Protein AF-A0A8S0PZ77-F1 (afdb_monomer)

Secondary structure (DSSP, 8-state):
----------TT----TTT-EEEEESSSEEEEEEEEETTEEEEEEEEEB-SSGGG--TT--BSBSEEEEEPPSS----------SSS-HHHHTT-TTT-S---SSEEEE--TT-SS-EEEEPTTB-S-SSSTT-SPBP-TTS-TTT--BSSEEEEETTEEEEE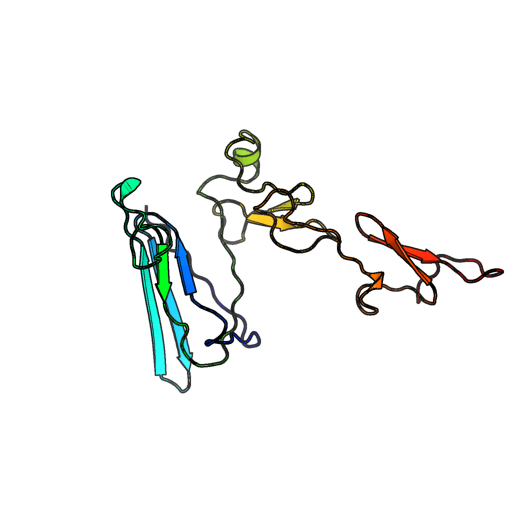PPTT--S--B--

Sequence (175 aa):
MYSSPWINLPVYLMVNNTANKFTIVGCDTYAFVSERWNNRNYQTGCIAVRDNEDDLVDGSCSGLGCCQTSIPKEKLPMVVDWAIGNGTCEGALKNMSSYACKSTNFKSYKPDNGYGYCCLCLESYQGNPYPPDGCPDIDECQDPNLNKCEKHCDNTVGGYNCRCPKGYHGDGKKG

Foldseek 3Di:
DDDDDDDDFDPPAFDAQVVDKDKDAAAQDKDKDWDADPNDIDIDIAAAHEDDPVQDPDPDQVRDRMHIDTDDPTTDGDDDDDFDAQDDPVRLVVPPVNRQQQAPQWDWDQDPVRGHIDIDGHQQWDADRRDHNGTDGHQLVVPPVSFQAPPDWDDDRRGIFHDDDPPDDDRRGDD

Organism: NCBI:txid158383

Radius of gyration: 21.54 Å; Cα contacts (8 Å, |Δi|>4): 326; chains: 1; bounding box: 66×35×42 Å

InterPro domains:
  IPR000152 EGF-type aspartate/asparagine hydroxylation site [PS00010] (153-164)
  IPR000742 EGF-like domain [PS50026] (137-171)
  IPR001881 EGF-like calcium-binding domain [SM00179] (137-174)
  IPR018097 EGF-like calcium-binding, conserved site [PS01187] (137-162)
  IPR049883 NOTCH1, EGF-like calcium-binding domain [PF07645] (137-169)

Nearest PDB structures (foldseek):
  7pfp-assembly1_C  TM=4.559E-01  e=7.158E-04  Homo sapiens
  7d4i-assembly1_RE  TM=3.329E-01  e=7.360E+00  Saccharomyces cerevisiae S288C

Solvent-accessible surface area (backbone atoms only — not comparable to full-atom values): 10552 Å² total; per-residue (Å²): 135,86,84,82,88,82,85,88,60,62,93,82,37,67,43,54,40,88,82,42,68,48,71,51,74,36,65,76,36,71,52,71,55,72,48,76,57,97,92,40,78,48,75,46,63,49,48,10,40,55,93,57,86,83,57,54,54,89,91,53,49,81,21,42,37,18,15,59,41,76,44,69,92,54,75,36,36,83,78,91,86,70,55,53,66,86,44,46,59,78,60,42,67,76,41,68,87,79,36,66,62,44,22,80,43,50,45,76,48,71,47,94,85,73,49,10,23,32,66,35,39,33,83,47,30,45,79,46,20,54,46,59,81,22,27,43,65,42,62,37,66,81,36,79,87,69,40,54,48,66,78,35,64,43,68,46,94,63,34,73,47,36,43,54,61,92,95,55,86,74,71,22,56,63,129

Structure (mmCIF, N/CA/C/O backbone):
data_AF-A0A8S0PZ77-F1
#
_entry.id   AF-A0A8S0PZ77-F1
#
loop_
_atom_site.group_PDB
_atom_site.id
_atom_site.type_symbol
_atom_site.label_atom_id
_atom_site.label_alt_id
_atom_site.label_comp_id
_atom_site.label_asym_id
_atom_site.label_entity_id
_atom_site.label_seq_id
_atom_site.pdbx_PDB_ins_code
_atom_site.Cartn_x
_atom_site.Cartn_y
_atom_site.Cartn_z
_atom_site.occupancy
_atom_site.B_iso_or_equiv
_atom_site.auth_seq_id
_atom_site.auth_comp_id
_atom_site.auth_asym_id
_atom_site.auth_atom_id
_atom_site.pdbx_PDB_model_num
ATOM 1 N N . MET A 1 1 ? 19.908 6.533 -18.125 1.00 34.88 1 MET A N 1
ATOM 2 C CA . MET A 1 1 ? 19.413 7.322 -16.976 1.00 34.88 1 MET A CA 1
ATOM 3 C C . MET A 1 1 ? 19.061 6.317 -15.894 1.00 34.88 1 MET A C 1
ATOM 5 O O . MET A 1 1 ? 18.110 5.578 -16.089 1.00 34.88 1 MET A O 1
ATOM 9 N N . TYR A 1 2 ? 19.871 6.200 -14.842 1.00 40.41 2 TYR A N 1
ATOM 10 C CA . TYR A 1 2 ? 19.592 5.291 -13.727 1.00 40.41 2 TYR A CA 1
ATOM 11 C C . TYR A 1 2 ? 18.708 6.026 -12.720 1.00 40.41 2 TYR A C 1
ATOM 13 O O . TYR A 1 2 ? 19.099 7.077 -12.215 1.00 40.41 2 TYR A O 1
ATOM 21 N N . SER A 1 3 ? 17.503 5.518 -12.472 1.00 44.91 3 SER A N 1
ATOM 22 C CA . SER A 1 3 ? 16.688 5.960 -11.344 1.00 44.91 3 SER A CA 1
ATOM 23 C C . SER A 1 3 ? 17.176 5.229 -10.099 1.00 44.91 3 SER A C 1
ATOM 25 O O . SER A 1 3 ? 17.102 4.004 -10.053 1.00 44.91 3 SER A O 1
ATOM 27 N N . SER A 1 4 ? 17.659 5.969 -9.105 1.00 52.03 4 SER A N 1
ATOM 28 C CA . SER A 1 4 ? 18.045 5.421 -7.801 1.00 52.03 4 SER A CA 1
ATOM 29 C C . SER A 1 4 ? 16.981 5.800 -6.773 1.00 52.03 4 SER A C 1
ATOM 31 O O . SER A 1 4 ? 17.153 6.801 -6.081 1.00 52.03 4 SER A O 1
ATOM 33 N N . PRO A 1 5 ? 15.847 5.083 -6.699 1.00 54.38 5 PRO A N 1
ATOM 34 C CA . PRO A 1 5 ? 14.851 5.345 -5.672 1.00 54.38 5 PRO A CA 1
ATOM 35 C C . PRO A 1 5 ? 15.424 4.976 -4.298 1.00 54.38 5 PRO A C 1
ATOM 37 O O . PRO A 1 5 ? 16.033 3.920 -4.130 1.00 54.38 5 PRO A O 1
ATOM 40 N N . TRP A 1 6 ? 15.229 5.842 -3.306 1.00 44.44 6 TRP A N 1
ATOM 41 C CA . TRP A 1 6 ? 15.562 5.564 -1.909 1.00 44.44 6 TRP A CA 1
ATOM 42 C C . TRP A 1 6 ? 14.366 5.875 -1.011 1.00 44.44 6 TRP A C 1
ATOM 44 O O . TRP A 1 6 ? 13.548 6.740 -1.319 1.00 44.44 6 TRP A O 1
ATOM 54 N N . ILE A 1 7 ? 14.283 5.166 0.112 1.00 55.97 7 ILE A N 1
ATOM 55 C CA . ILE A 1 7 ? 13.208 5.260 1.103 1.00 55.97 7 ILE A CA 1
ATOM 56 C C . ILE A 1 7 ? 13.846 5.615 2.454 1.00 55.97 7 ILE A C 1
ATOM 58 O O . ILE A 1 7 ? 14.859 5.025 2.823 1.00 55.97 7 ILE A O 1
ATOM 62 N N . ASN A 1 8 ? 13.255 6.558 3.196 1.00 42.69 8 ASN A N 1
ATOM 63 C CA . ASN A 1 8 ? 13.624 6.882 4.580 1.00 42.69 8 ASN A CA 1
ATOM 64 C C . ASN A 1 8 ? 12.465 6.526 5.515 1.00 42.69 8 ASN A C 1
ATOM 66 O O . ASN A 1 8 ? 11.307 6.776 5.193 1.00 42.69 8 ASN A O 1
ATOM 70 N N . LEU A 1 9 ? 12.775 5.941 6.671 1.00 53.00 9 LEU A N 1
ATOM 71 C CA . LEU A 1 9 ? 11.798 5.242 7.508 1.00 53.00 9 LEU A CA 1
ATOM 72 C C . LEU A 1 9 ? 11.615 5.953 8.867 1.00 53.00 9 LEU A C 1
ATOM 74 O O . LEU A 1 9 ? 12.611 6.356 9.471 1.00 53.00 9 LEU A O 1
ATOM 78 N N . PRO A 1 10 ? 10.375 6.131 9.373 1.00 44.59 10 PRO A N 1
ATOM 79 C CA . PRO A 1 10 ? 10.119 6.832 10.636 1.00 44.59 10 PRO A CA 1
ATOM 80 C C . PRO A 1 10 ? 10.435 5.948 11.845 1.00 44.59 10 PRO A C 1
ATOM 82 O O . PRO A 1 10 ? 10.021 4.807 11.871 1.00 44.59 10 PRO A O 1
ATOM 85 N N . VAL A 1 11 ? 11.060 6.481 12.894 1.00 50.44 11 VAL A N 1
ATOM 86 C CA . VAL A 1 11 ? 11.681 5.760 14.037 1.00 50.44 11 VAL A CA 1
ATOM 87 C C . VAL A 1 11 ? 10.829 4.666 14.742 1.00 50.44 11 VAL A C 1
ATOM 89 O O . VAL A 1 11 ? 11.382 3.847 15.470 1.00 50.44 11 VAL A O 1
ATOM 92 N N . TYR A 1 12 ? 9.505 4.612 14.552 1.00 45.72 12 TYR A N 1
ATOM 93 C CA . TYR A 1 12 ? 8.569 3.849 15.400 1.00 45.72 12 TYR A CA 1
ATOM 94 C C . TYR A 1 12 ? 7.964 2.570 14.807 1.00 45.72 12 TYR A C 1
ATOM 96 O O . TYR A 1 12 ? 7.280 1.838 15.520 1.00 45.72 12 TYR A O 1
ATOM 104 N N . LEU A 1 13 ? 8.163 2.287 13.526 1.00 50.62 13 LEU A N 1
ATOM 105 C CA . LEU A 1 13 ? 7.677 1.043 12.928 1.00 50.62 13 LEU A CA 1
ATOM 106 C C . LEU A 1 13 ? 8.675 -0.104 13.225 1.00 50.62 13 LEU A C 1
ATOM 108 O O . LEU A 1 13 ? 9.865 0.134 13.399 1.00 50.62 13 LEU A O 1
ATOM 112 N N . MET A 1 14 ? 8.196 -1.340 13.387 1.00 51.91 14 MET A N 1
ATOM 113 C CA . MET A 1 14 ? 9.028 -2.488 13.777 1.00 51.91 14 MET A CA 1
ATOM 114 C C . MET A 1 14 ? 8.823 -3.656 12.814 1.00 51.91 14 MET A C 1
ATOM 116 O O . MET A 1 14 ? 7.725 -4.196 12.713 1.00 51.91 14 MET A O 1
ATOM 120 N N . VAL A 1 15 ? 9.891 -4.092 12.157 1.00 62.22 15 VAL A N 1
ATOM 121 C CA . VAL A 1 15 ? 9.887 -5.220 11.229 1.00 62.22 15 VAL A CA 1
ATOM 122 C C . VAL A 1 15 ? 10.348 -6.448 11.972 1.00 62.22 15 VAL A C 1
ATOM 124 O O . VAL A 1 15 ? 11.436 -6.498 12.545 1.00 62.22 15 VAL A O 1
ATOM 127 N N . ASN A 1 16 ? 9.497 -7.464 11.945 1.00 62.69 16 ASN A N 1
ATOM 128 C CA . ASN A 1 16 ? 9.862 -8.776 12.425 1.00 62.69 16 ASN A CA 1
ATOM 129 C C . ASN A 1 16 ? 10.743 -9.453 11.373 1.00 62.69 16 ASN A C 1
ATOM 131 O O . ASN A 1 16 ? 10.259 -9.863 10.323 1.00 62.69 16 ASN A O 1
ATOM 135 N N . ASN A 1 17 ? 12.028 -9.578 11.659 1.00 64.56 17 ASN A N 1
ATOM 136 C CA . ASN A 1 17 ? 13.011 -10.105 10.726 1.00 64.56 17 ASN A CA 1
ATOM 137 C C . ASN A 1 17 ? 12.931 -11.633 10.509 1.00 64.56 17 ASN A C 1
ATOM 139 O O . ASN A 1 17 ? 13.621 -12.161 9.641 1.00 64.56 17 ASN A O 1
ATOM 143 N N . THR A 1 18 ? 12.138 -12.356 11.310 1.00 69.00 18 THR A N 1
ATOM 144 C CA . THR A 1 18 ? 11.844 -13.780 11.078 1.00 69.00 18 THR A CA 1
ATOM 145 C C . THR A 1 18 ? 10.555 -13.978 10.291 1.00 69.00 18 THR A C 1
ATOM 147 O O . THR A 1 18 ? 10.418 -14.988 9.607 1.00 69.00 18 THR A O 1
ATOM 150 N N . ALA A 1 19 ? 9.630 -13.016 10.358 1.00 68.88 19 ALA A N 1
ATOM 151 C CA . ALA A 1 19 ? 8.385 -13.039 9.591 1.00 68.88 19 ALA A CA 1
ATOM 152 C C . ALA A 1 19 ? 8.502 -12.326 8.235 1.00 68.88 19 ALA A C 1
ATOM 154 O O . ALA A 1 19 ? 7.745 -12.636 7.322 1.00 68.88 19 ALA A O 1
ATOM 155 N N . ASN A 1 20 ? 9.441 -11.386 8.095 1.00 71.00 20 ASN A N 1
ATOM 156 C CA . ASN A 1 20 ? 9.597 -10.555 6.906 1.00 71.00 20 ASN A CA 1
ATOM 157 C C . ASN A 1 20 ? 10.930 -10.810 6.205 1.00 71.00 20 ASN A C 1
ATOM 159 O O . ASN A 1 20 ? 11.966 -11.030 6.836 1.00 71.00 20 ASN A O 1
ATOM 163 N N . LYS A 1 21 ? 10.895 -10.712 4.878 1.00 75.62 21 LYS A N 1
ATOM 164 C CA . LYS A 1 21 ? 12.045 -10.823 3.981 1.00 75.62 21 LYS A CA 1
ATOM 165 C C . LYS A 1 21 ? 12.026 -9.638 3.022 1.00 75.62 21 LYS A C 1
ATOM 167 O O . LYS A 1 21 ? 10.954 -9.209 2.601 1.00 75.62 21 LYS A O 1
ATOM 172 N N . PHE A 1 22 ? 13.196 -9.104 2.689 1.00 78.38 22 PHE A N 1
ATOM 173 C CA . PHE A 1 22 ? 13.310 -8.044 1.694 1.00 78.38 22 PHE A CA 1
ATOM 174 C C . PHE A 1 22 ? 13.410 -8.683 0.315 1.00 78.38 22 PHE A C 1
ATOM 176 O O . PHE A 1 22 ? 14.315 -9.487 0.097 1.00 78.38 22 PHE A O 1
ATOM 183 N N . THR A 1 23 ? 12.500 -8.337 -0.594 1.00 79.06 23 THR A N 1
ATOM 184 C CA . THR A 1 23 ? 12.478 -8.869 -1.962 1.00 79.06 23 THR A CA 1
ATOM 185 C C . THR A 1 23 ? 12.468 -7.724 -2.956 1.00 79.06 23 THR A C 1
ATOM 187 O O . THR A 1 23 ? 11.662 -6.805 -2.831 1.00 79.06 23 THR A O 1
ATOM 190 N N . ILE A 1 24 ? 13.334 -7.801 -3.958 1.00 77.00 24 ILE A N 1
ATOM 191 C CA . ILE A 1 24 ? 13.278 -6.960 -5.148 1.00 77.00 24 ILE A CA 1
ATOM 192 C C . ILE A 1 24 ? 12.848 -7.792 -6.345 1.00 77.00 24 ILE A C 1
ATOM 194 O O . ILE A 1 24 ? 13.182 -8.973 -6.446 1.00 77.00 24 ILE A O 1
ATOM 198 N N . VAL A 1 25 ? 12.116 -7.164 -7.256 1.00 78.94 25 VAL A N 1
ATOM 199 C CA . VAL A 1 25 ? 11.650 -7.767 -8.504 1.00 78.94 25 VAL A CA 1
ATOM 200 C C . VAL A 1 25 ? 11.917 -6.765 -9.614 1.00 78.94 25 VAL A C 1
ATOM 202 O O . VAL A 1 25 ? 11.566 -5.594 -9.477 1.00 78.94 25 VAL A O 1
ATOM 205 N N . GLY A 1 26 ? 12.553 -7.209 -10.691 1.00 72.19 26 GLY A N 1
ATOM 206 C CA . GLY A 1 26 ? 12.910 -6.345 -11.808 1.00 72.19 26 GLY A CA 1
ATOM 207 C C . GLY A 1 26 ? 14.038 -6.907 -12.668 1.00 72.19 26 GLY A C 1
ATOM 208 O O . GLY A 1 26 ? 14.650 -7.923 -12.343 1.00 72.19 26 GLY A O 1
ATOM 209 N N . CYS A 1 27 ? 14.291 -6.217 -13.777 1.00 73.44 27 CYS A N 1
ATOM 210 C CA . CYS A 1 27 ? 15.431 -6.434 -14.666 1.00 73.44 27 CYS A CA 1
ATOM 211 C C . CYS A 1 27 ? 16.532 -5.451 -14.255 1.00 73.44 27 CYS A C 1
ATOM 213 O O . CYS A 1 27 ? 16.224 -4.278 -14.030 1.00 73.44 27 CYS A O 1
ATOM 215 N N . ASP A 1 28 ? 17.774 -5.912 -14.111 1.00 77.38 28 ASP A N 1
ATOM 216 C CA . ASP A 1 28 ? 18.938 -5.087 -13.741 1.00 77.38 28 ASP A CA 1
ATOM 217 C C . ASP A 1 28 ? 18.692 -4.148 -12.551 1.00 77.38 28 ASP A C 1
ATOM 219 O O . ASP A 1 28 ? 19.073 -2.976 -12.529 1.00 77.38 28 ASP A O 1
ATOM 223 N N . THR A 1 29 ? 17.998 -4.671 -11.544 1.00 71.19 29 THR A N 1
ATOM 224 C CA . THR A 1 29 ? 17.561 -3.929 -10.368 1.00 71.19 29 THR A CA 1
ATOM 225 C C . THR A 1 29 ? 18.408 -4.332 -9.172 1.00 71.19 29 THR A C 1
ATOM 227 O O . THR A 1 29 ? 18.556 -5.512 -8.876 1.00 71.19 29 THR A O 1
ATOM 230 N N . TYR A 1 30 ? 18.935 -3.363 -8.433 1.00 78.62 30 TYR A N 1
ATOM 231 C CA . TYR A 1 30 ? 19.605 -3.603 -7.159 1.00 78.62 30 TYR A CA 1
ATOM 232 C C . TYR A 1 30 ? 19.005 -2.711 -6.085 1.00 78.62 30 TYR A C 1
ATOM 234 O O . TYR A 1 30 ? 18.616 -1.574 -6.350 1.00 78.62 30 TYR A O 1
ATOM 242 N N . ALA A 1 31 ? 18.946 -3.215 -4.858 1.00 75.44 31 ALA A N 1
ATOM 243 C CA . ALA A 1 31 ? 18.539 -2.403 -3.725 1.00 75.44 31 ALA A CA 1
ATOM 244 C C . ALA A 1 31 ? 19.303 -2.783 -2.464 1.00 75.44 31 ALA A C 1
ATOM 246 O O . ALA A 1 31 ? 19.723 -3.928 -2.274 1.00 75.44 31 ALA A O 1
ATOM 247 N N . PHE A 1 32 ? 19.439 -1.791 -1.592 1.00 75.94 32 PHE A N 1
ATOM 248 C CA . PHE A 1 32 ? 20.111 -1.910 -0.312 1.00 75.94 32 PHE A CA 1
ATOM 249 C C . PHE A 1 32 ? 19.179 -1.433 0.799 1.00 75.94 32 PHE A C 1
ATOM 251 O O . PHE A 1 32 ? 18.527 -0.399 0.680 1.00 75.94 32 PHE A O 1
ATOM 258 N N . VAL A 1 33 ? 19.158 -2.178 1.894 1.00 75.50 33 VAL A N 1
ATOM 259 C CA . VAL A 1 33 ? 18.618 -1.776 3.187 1.00 75.50 33 VAL A CA 1
ATOM 260 C C . VAL A 1 33 ? 19.808 -1.356 4.040 1.00 75.50 33 VAL A C 1
ATOM 262 O O . VAL A 1 33 ? 20.666 -2.181 4.355 1.00 75.50 33 VAL A O 1
ATOM 265 N N . SER A 1 34 ? 19.864 -0.075 4.393 1.00 74.06 34 SER A N 1
ATOM 266 C CA . SER A 1 34 ? 20.952 0.523 5.171 1.00 74.06 34 SER A CA 1
ATOM 267 C C . SER A 1 34 ? 20.411 1.105 6.477 1.00 74.06 34 SER A C 1
ATOM 269 O O . SER A 1 34 ? 19.343 1.712 6.484 1.00 74.06 34 SER A O 1
ATOM 271 N N . GLU A 1 35 ? 21.147 0.951 7.575 1.00 69.69 35 GLU A N 1
ATOM 272 C CA . GLU A 1 35 ? 20.735 1.341 8.927 1.00 69.69 35 GLU A CA 1
ATOM 273 C C . GLU A 1 35 ? 21.953 1.787 9.760 1.00 69.69 35 GLU A C 1
ATOM 275 O O . GLU A 1 35 ? 23.092 1.432 9.439 1.00 69.69 35 GLU A O 1
ATOM 280 N N . ARG A 1 36 ? 21.726 2.598 10.806 1.00 68.12 36 ARG A N 1
ATOM 281 C CA . ARG A 1 36 ? 22.760 3.010 11.763 1.00 68.12 36 ARG A CA 1
ATOM 282 C C . ARG A 1 36 ? 22.319 2.792 13.219 1.00 68.12 36 ARG A C 1
ATOM 284 O O . ARG A 1 36 ? 21.750 3.696 13.831 1.00 68.12 36 ARG A O 1
ATOM 291 N N . TRP A 1 37 ? 22.714 1.663 13.804 1.00 65.94 37 TRP A N 1
ATOM 292 C CA . TRP A 1 37 ? 22.427 1.292 15.192 1.00 65.94 37 TRP A CA 1
ATOM 293 C C . TRP A 1 37 ? 23.678 1.290 16.072 1.00 65.94 37 TRP A C 1
ATOM 295 O O . TRP A 1 37 ? 24.727 0.783 15.673 1.00 65.94 37 TRP A O 1
ATOM 305 N N . ASN A 1 38 ? 23.590 1.815 17.303 1.00 70.62 38 ASN A N 1
ATOM 306 C CA . ASN A 1 38 ? 24.707 1.835 18.268 1.00 70.62 38 ASN A CA 1
ATOM 307 C C . ASN A 1 38 ? 26.040 2.320 17.656 1.00 70.62 38 ASN A C 1
ATOM 309 O O . ASN A 1 38 ? 27.114 1.784 17.933 1.00 70.62 38 ASN A O 1
ATOM 313 N N . ASN A 1 39 ? 25.965 3.339 16.793 1.00 71.50 39 ASN A N 1
ATOM 314 C CA . ASN A 1 39 ? 27.104 3.904 16.067 1.00 71.50 39 ASN A CA 1
ATOM 315 C C . ASN A 1 39 ? 27.811 2.932 15.090 1.00 71.50 39 ASN A C 1
ATOM 317 O O . ASN A 1 39 ? 28.948 3.182 14.693 1.00 71.50 39 ASN A O 1
ATOM 321 N N . ARG A 1 40 ? 27.145 1.847 14.676 1.00 72.75 40 ARG A N 1
ATOM 322 C CA . ARG A 1 40 ? 27.553 0.953 13.583 1.00 72.75 40 ARG A CA 1
ATOM 323 C C . ARG A 1 40 ? 26.595 1.106 12.412 1.00 72.75 40 ARG A C 1
ATOM 325 O O . ARG A 1 40 ? 25.403 1.280 12.624 1.00 72.75 40 ARG A O 1
ATOM 332 N N . ASN A 1 41 ? 27.118 1.016 11.195 1.00 73.19 41 ASN A N 1
ATOM 333 C CA . ASN A 1 41 ? 26.292 1.000 9.993 1.00 73.19 41 ASN A CA 1
ATOM 334 C C . ASN A 1 41 ? 26.055 -0.452 9.576 1.00 73.19 41 ASN A C 1
ATOM 336 O O . ASN A 1 41 ? 27.018 -1.195 9.377 1.00 73.19 41 ASN A O 1
ATOM 340 N N . TYR A 1 42 ? 24.794 -0.838 9.427 1.00 72.44 42 TYR A N 1
ATOM 341 C CA . TYR A 1 42 ? 24.398 -2.126 8.877 1.00 72.44 42 TYR A CA 1
ATOM 342 C C . TYR A 1 42 ? 23.878 -1.924 7.463 1.00 72.44 42 TYR A C 1
ATOM 344 O O . TYR A 1 42 ? 23.080 -1.027 7.210 1.00 72.44 42 TYR A O 1
ATOM 352 N N . GLN A 1 43 ? 24.328 -2.760 6.534 1.00 76.50 43 GLN A N 1
ATOM 353 C CA . GLN A 1 43 ? 23.839 -2.749 5.166 1.00 76.50 43 GLN A CA 1
ATOM 354 C C . GLN A 1 43 ? 23.618 -4.186 4.707 1.00 76.50 43 GLN A C 1
ATOM 356 O O . GLN A 1 43 ? 24.505 -5.028 4.820 1.00 76.50 43 GLN A O 1
ATOM 361 N N . THR A 1 44 ? 22.426 -4.463 4.197 1.00 79.75 44 THR A N 1
ATOM 362 C CA . THR A 1 44 ? 22.126 -5.672 3.429 1.00 79.75 44 THR A CA 1
ATOM 363 C C . THR A 1 44 ? 21.563 -5.242 2.091 1.00 79.75 44 THR A C 1
ATOM 365 O O . THR A 1 44 ? 21.048 -4.139 1.945 1.00 79.75 44 THR A O 1
ATOM 368 N N . GLY A 1 45 ? 21.670 -6.077 1.081 1.00 80.44 45 GLY A N 1
ATOM 369 C CA . GLY A 1 45 ? 21.175 -5.740 -0.235 1.00 80.44 45 GLY A CA 1
ATOM 370 C C . GLY A 1 45 ? 21.238 -6.942 -1.129 1.00 80.44 45 GLY A C 1
ATOM 371 O O . GLY A 1 45 ? 21.787 -7.985 -0.763 1.00 80.44 45 GLY A O 1
ATOM 372 N N . CYS A 1 46 ? 20.602 -6.812 -2.275 1.00 84.06 46 CYS A N 1
ATOM 373 C CA . CYS A 1 46 ? 20.528 -7.901 -3.214 1.00 84.06 46 CYS A CA 1
ATOM 374 C C . CYS A 1 46 ? 20.197 -7.356 -4.610 1.00 84.06 46 CYS A C 1
ATOM 376 O O . CYS A 1 46 ? 19.765 -6.207 -4.748 1.00 84.06 46 CYS A O 1
ATOM 378 N N . ILE A 1 47 ? 20.516 -8.137 -5.640 1.00 82.88 47 ILE A N 1
ATOM 379 C CA . ILE A 1 47 ? 20.482 -7.719 -7.044 1.00 82.88 47 ILE A CA 1
ATOM 380 C C . ILE A 1 47 ? 19.658 -8.742 -7.821 1.00 82.88 47 ILE A C 1
ATOM 382 O O . ILE A 1 47 ? 19.858 -9.941 -7.654 1.00 82.88 47 ILE A O 1
ATOM 386 N N . ALA A 1 48 ? 18.737 -8.260 -8.646 1.00 83.38 48 ALA A N 1
ATOM 387 C CA . ALA A 1 48 ? 17.993 -9.022 -9.629 1.00 83.38 48 ALA A CA 1
ATOM 388 C C . ALA A 1 48 ? 18.491 -8.618 -11.020 1.00 83.38 48 ALA A C 1
ATOM 390 O O . ALA A 1 48 ? 18.312 -7.481 -11.449 1.00 83.38 48 ALA A O 1
ATOM 391 N N . VAL A 1 49 ? 19.139 -9.552 -11.701 1.00 78.81 49 VAL A N 1
ATOM 392 C CA . VAL A 1 49 ? 19.606 -9.438 -13.082 1.00 78.81 49 VAL A CA 1
ATOM 393 C C . VAL A 1 49 ? 18.729 -10.350 -13.927 1.00 78.81 49 VAL A C 1
ATOM 395 O O . VAL A 1 49 ? 18.285 -11.401 -13.459 1.00 78.81 49 VAL A O 1
ATOM 398 N N . ARG A 1 50 ? 18.422 -9.951 -15.154 1.00 70.31 50 ARG A N 1
ATOM 399 C CA . ARG A 1 50 ? 17.740 -10.835 -16.097 1.00 70.31 50 ARG A CA 1
ATOM 400 C C . ARG A 1 50 ? 18.139 -10.437 -17.507 1.00 70.31 50 ARG A C 1
ATOM 402 O O . ARG A 1 50 ? 18.000 -9.270 -17.852 1.00 70.31 50 ARG A O 1
ATOM 409 N N . ASP A 1 51 ? 18.539 -11.427 -18.297 1.00 65.81 51 ASP A N 1
ATOM 410 C CA . ASP A 1 51 ? 18.821 -11.243 -19.718 1.00 65.81 51 ASP A CA 1
ATOM 411 C C . ASP A 1 51 ? 17.653 -11.749 -20.586 1.00 65.81 51 ASP A C 1
ATOM 413 O O . ASP A 1 51 ? 17.327 -11.098 -21.576 1.00 65.81 51 ASP A O 1
ATOM 417 N N . ASN A 1 52 ? 16.964 -12.842 -20.204 1.00 66.44 52 ASN A N 1
ATOM 418 C CA . ASN A 1 52 ? 15.814 -13.401 -20.941 1.00 66.44 52 ASN A CA 1
ATOM 419 C C . ASN A 1 52 ? 14.641 -13.862 -20.041 1.00 66.44 52 ASN A C 1
ATOM 421 O O . ASN A 1 52 ? 14.786 -14.051 -18.834 1.00 66.44 52 ASN A O 1
ATOM 425 N N . GLU A 1 53 ? 13.444 -14.049 -20.622 1.00 60.41 53 GLU A N 1
ATOM 426 C CA . GLU A 1 53 ? 12.240 -14.532 -19.904 1.00 60.41 53 GLU A CA 1
ATOM 427 C C . GLU A 1 53 ? 12.382 -15.963 -19.353 1.00 60.41 53 GLU A C 1
ATOM 429 O O . GLU A 1 53 ? 11.817 -16.258 -18.300 1.00 60.41 53 GLU A O 1
ATOM 434 N N . ASP A 1 54 ? 13.191 -16.808 -20.002 1.00 59.91 54 ASP A N 1
ATOM 435 C CA . ASP A 1 54 ? 13.422 -18.213 -19.626 1.00 59.91 54 ASP A CA 1
ATOM 436 C C . ASP A 1 54 ? 14.322 -18.387 -18.383 1.00 59.91 54 ASP A C 1
ATOM 438 O O . ASP A 1 54 ? 14.427 -19.487 -17.840 1.00 59.91 54 ASP A O 1
ATOM 442 N N . ASP A 1 55 ? 14.951 -17.311 -17.893 1.00 57.47 55 ASP A N 1
ATOM 443 C CA . ASP A 1 55 ? 15.830 -17.340 -16.712 1.00 57.47 55 ASP A CA 1
ATOM 444 C C . ASP A 1 55 ? 15.047 -17.415 -15.385 1.00 57.47 55 ASP A C 1
ATOM 446 O O . ASP A 1 55 ? 15.627 -17.539 -14.302 1.00 57.47 55 ASP A O 1
ATOM 450 N N . LEU A 1 56 ? 13.715 -17.321 -15.442 1.00 55.34 56 LEU A N 1
ATOM 451 C CA . LEU A 1 56 ? 12.841 -17.483 -14.287 1.00 55.34 56 LEU A CA 1
ATOM 452 C C . LEU A 1 56 ? 12.849 -18.938 -13.814 1.00 55.34 56 LEU A C 1
ATOM 454 O O . LEU A 1 56 ? 12.074 -19.775 -14.271 1.00 55.34 56 LEU A O 1
ATOM 458 N N . VAL A 1 57 ? 13.695 -19.230 -12.829 1.00 60.94 57 VAL A N 1
ATOM 459 C CA . VAL A 1 57 ? 13.556 -20.464 -12.056 1.00 60.94 57 VAL A CA 1
ATOM 460 C C . VAL A 1 57 ? 12.273 -20.352 -11.244 1.00 60.94 57 VAL A C 1
ATOM 462 O O . VAL A 1 57 ? 12.194 -19.576 -10.286 1.00 60.94 57 VAL A O 1
ATOM 465 N N . ASP A 1 58 ? 11.272 -21.124 -11.653 1.00 56.47 58 ASP A N 1
ATOM 466 C CA . ASP A 1 58 ? 9.940 -21.121 -11.064 1.00 56.47 58 ASP A CA 1
ATOM 467 C C . ASP A 1 58 ? 10.035 -21.305 -9.536 1.00 56.47 58 ASP A C 1
ATOM 469 O O . ASP A 1 58 ? 10.480 -22.336 -9.024 1.00 56.47 58 ASP A O 1
ATOM 473 N N . GLY A 1 59 ? 9.692 -20.247 -8.796 1.00 60.75 59 GLY A N 1
ATOM 474 C CA . GLY A 1 59 ? 9.673 -20.232 -7.332 1.00 60.75 59 GLY A CA 1
ATOM 475 C C . GLY A 1 59 ? 10.971 -19.858 -6.594 1.00 60.75 59 GLY A C 1
ATOM 476 O O . GLY A 1 59 ? 10.947 -19.865 -5.361 1.00 60.75 59 GLY A O 1
ATOM 477 N N . SER A 1 60 ? 12.079 -19.492 -7.259 1.00 71.31 60 SER A N 1
ATOM 478 C CA . SER A 1 60 ? 13.343 -19.143 -6.571 1.00 71.31 60 SER A CA 1
ATOM 479 C C . SER A 1 60 ? 13.799 -17.688 -6.786 1.00 71.31 60 SER A C 1
ATOM 481 O O . SER A 1 60 ? 14.334 -17.342 -7.836 1.00 71.31 60 SER A O 1
ATOM 483 N N . CYS A 1 61 ? 13.665 -16.819 -5.769 1.00 75.19 61 CYS A N 1
ATOM 484 C CA . CYS A 1 61 ? 14.181 -15.436 -5.810 1.00 75.19 61 CYS A CA 1
ATOM 485 C C . CYS A 1 61 ? 15.657 -15.331 -5.403 1.00 75.19 61 CYS A C 1
ATOM 487 O O . CYS A 1 61 ? 15.991 -14.829 -4.325 1.00 75.19 61 CYS A O 1
ATOM 489 N N . SER A 1 62 ? 16.538 -15.797 -6.288 1.00 81.38 62 SER A N 1
ATOM 490 C CA . SER A 1 62 ? 17.993 -15.859 -6.071 1.00 81.38 62 SER A CA 1
ATOM 491 C C . SER A 1 62 ? 18.815 -14.920 -6.956 1.00 81.38 62 SER A C 1
ATOM 493 O O . SER A 1 62 ? 20.035 -15.049 -6.993 1.00 81.38 62 SER A O 1
ATOM 495 N N . GLY A 1 63 ? 18.181 -13.978 -7.654 1.00 74.88 63 GLY A N 1
ATOM 496 C CA . GLY A 1 63 ? 18.876 -13.005 -8.497 1.00 74.88 63 GLY A CA 1
ATOM 497 C C . GLY A 1 63 ? 18.469 -13.015 -9.961 1.00 74.88 63 GLY A C 1
ATOM 498 O O . GLY A 1 63 ? 18.907 -12.128 -10.676 1.00 74.88 63 GLY A O 1
ATOM 499 N N . LEU A 1 64 ? 17.619 -13.948 -10.397 1.00 80.06 64 LEU A N 1
ATOM 500 C CA . LEU A 1 64 ? 17.113 -14.013 -11.770 1.00 80.06 64 LEU A CA 1
ATOM 501 C C . LEU A 1 64 ? 15.707 -13.410 -11.831 1.00 80.06 64 LEU A C 1
ATOM 503 O O . LEU A 1 64 ? 14.714 -14.049 -11.487 1.00 80.06 64 LEU A O 1
ATOM 507 N N . GLY A 1 65 ? 15.619 -12.124 -12.173 1.00 73.12 65 GLY A N 1
ATOM 508 C CA . GLY A 1 65 ? 14.366 -11.353 -12.205 1.00 73.12 65 GLY A CA 1
ATOM 509 C C . GLY A 1 65 ? 13.717 -11.043 -10.844 1.00 73.12 65 GLY A C 1
ATOM 510 O O . GLY A 1 65 ? 12.946 -10.091 -10.735 1.00 73.12 65 GLY A O 1
ATOM 511 N N . CYS A 1 66 ? 14.040 -11.791 -9.788 1.00 76.75 66 CYS A N 1
ATOM 512 C CA . CYS A 1 66 ? 13.773 -11.409 -8.407 1.00 76.75 66 CYS A CA 1
ATOM 513 C C . CYS A 1 66 ? 14.886 -11.875 -7.477 1.00 76.75 66 CYS A C 1
ATOM 515 O O . CYS A 1 66 ? 15.569 -12.871 -7.717 1.00 76.75 66 CYS A O 1
ATOM 517 N N . CYS A 1 67 ? 15.064 -11.145 -6.386 1.00 83.31 67 CYS A N 1
ATOM 518 C CA . CYS A 1 67 ? 16.085 -11.430 -5.404 1.00 83.31 67 CYS A CA 1
ATOM 519 C C . CYS A 1 67 ? 15.561 -11.151 -4.001 1.00 83.31 67 CYS A C 1
ATOM 521 O O . CYS A 1 67 ? 14.912 -10.133 -3.772 1.00 83.31 67 CYS A O 1
ATOM 523 N N . GLN A 1 68 ? 15.852 -12.053 -3.066 1.00 85.56 68 GLN A N 1
ATOM 524 C CA . GLN A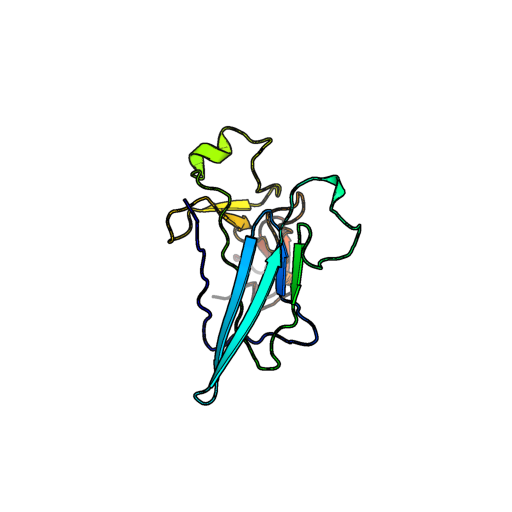 1 68 ? 15.396 -11.959 -1.688 1.00 85.56 68 GLN A CA 1
ATOM 525 C C . GLN A 1 68 ? 16.567 -12.056 -0.706 1.00 85.56 68 GLN A C 1
ATOM 527 O O . GLN A 1 68 ? 17.397 -12.956 -0.805 1.00 85.56 68 GLN A O 1
ATOM 532 N N . THR A 1 69 ? 16.601 -11.172 0.290 1.00 82.06 69 THR A N 1
ATOM 533 C CA . THR A 1 69 ? 17.579 -11.205 1.385 1.00 82.06 69 THR A CA 1
ATOM 534 C C . THR A 1 69 ? 16.899 -11.069 2.744 1.00 82.06 69 THR A C 1
ATOM 536 O O . THR A 1 69 ? 15.808 -10.504 2.884 1.00 82.06 69 THR A O 1
ATOM 539 N N . SER A 1 70 ? 17.543 -11.627 3.765 1.00 76.56 70 SER A N 1
ATOM 540 C CA . SER A 1 70 ? 17.083 -11.519 5.144 1.00 76.56 70 SER A CA 1
ATOM 541 C C . SER A 1 70 ? 17.269 -10.096 5.650 1.00 76.56 70 SER A C 1
ATOM 543 O O . SER A 1 70 ? 18.300 -9.456 5.431 1.00 76.56 70 SER A O 1
ATOM 545 N N . ILE A 1 71 ? 16.266 -9.626 6.379 1.00 75.62 71 ILE A N 1
ATOM 546 C CA . ILE A 1 71 ? 16.317 -8.342 7.059 1.00 75.62 71 ILE A CA 1
ATOM 547 C C . ILE A 1 71 ? 17.137 -8.523 8.359 1.00 75.62 71 ILE A C 1
ATOM 549 O O . ILE A 1 71 ? 16.957 -9.534 9.049 1.00 75.62 71 ILE A O 1
ATOM 553 N N . PRO A 1 72 ? 18.070 -7.616 8.706 1.00 68.62 72 PRO A N 1
ATOM 554 C CA . PRO A 1 72 ? 18.843 -7.711 9.942 1.00 68.62 72 PRO A CA 1
ATOM 555 C C . PRO A 1 72 ? 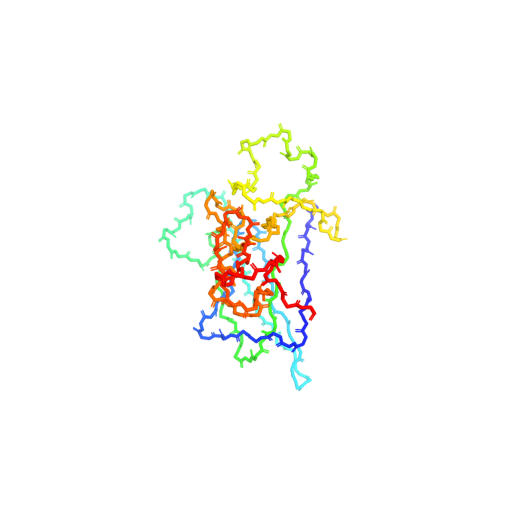17.942 -7.754 11.182 1.00 68.62 72 PRO A C 1
ATOM 557 O O . PRO A 1 72 ? 16.837 -7.212 11.196 1.00 68.62 72 PRO A O 1
ATOM 560 N N . LYS A 1 73 ? 18.402 -8.443 12.230 1.00 60.25 73 LYS A N 1
ATOM 561 C CA . LYS A 1 73 ? 17.624 -8.725 13.441 1.00 60.25 73 LYS A CA 1
ATOM 562 C C . LYS A 1 73 ? 17.605 -7.529 14.380 1.00 60.25 73 LYS A C 1
ATOM 564 O O . LYS A 1 73 ? 18.301 -7.553 15.379 1.00 60.25 73 LYS A O 1
ATOM 569 N N . GLU A 1 74 ? 16.799 -6.522 14.067 1.00 56.84 74 GLU A N 1
ATOM 570 C CA . GLU A 1 74 ? 16.438 -5.427 14.970 1.00 56.84 74 GLU A CA 1
ATOM 571 C C . GLU A 1 74 ? 15.161 -4.735 14.458 1.00 56.84 74 GLU A C 1
ATOM 573 O O . GLU A 1 74 ? 14.768 -4.904 13.308 1.00 56.84 74 GLU A O 1
ATOM 578 N N . LYS A 1 75 ? 14.431 -4.059 15.350 1.00 49.16 75 LYS A N 1
ATOM 579 C CA . LYS A 1 75 ? 13.104 -3.471 15.103 1.00 49.16 75 LYS A CA 1
ATOM 580 C C . LYS A 1 75 ? 13.193 -2.359 14.050 1.00 49.16 75 LYS A C 1
ATOM 582 O O . LYS A 1 75 ? 13.499 -1.226 14.398 1.00 49.16 75 LYS A O 1
ATOM 587 N N . LEU A 1 76 ? 12.935 -2.677 12.782 1.00 50.44 76 LEU A N 1
ATOM 588 C CA . LEU A 1 76 ? 13.054 -1.691 11.701 1.00 50.44 76 LEU A CA 1
ATOM 589 C C . LEU A 1 76 ? 11.712 -1.053 11.360 1.00 50.44 76 LEU A C 1
ATOM 591 O O . LEU A 1 76 ? 10.733 -1.766 11.181 1.00 50.44 76 LEU A O 1
ATOM 595 N N . PRO A 1 77 ? 11.638 0.255 11.165 1.00 36.84 77 PRO A N 1
ATOM 596 C CA . PRO A 1 77 ? 10.470 0.834 10.530 1.00 36.84 77 PRO A CA 1
ATOM 597 C C . PRO A 1 77 ? 10.477 0.595 9.027 1.00 36.84 77 PRO A C 1
ATOM 599 O O . PRO A 1 77 ? 11.519 0.780 8.433 1.00 36.84 77 PRO A O 1
ATOM 602 N N . MET A 1 78 ? 9.367 0.189 8.396 1.00 43.12 78 MET A N 1
ATOM 603 C CA . MET A 1 78 ? 9.257 -0.001 6.933 1.00 43.12 78 MET A CA 1
ATOM 604 C C . MET A 1 78 ? 7.912 0.463 6.345 1.00 43.12 78 MET A C 1
ATOM 606 O O . MET A 1 78 ? 6.904 -0.210 6.522 1.00 43.12 78 MET A O 1
ATOM 610 N N . VAL A 1 79 ? 7.895 1.554 5.575 1.00 40.09 79 VAL A N 1
ATOM 611 C CA . VAL A 1 79 ? 6.768 1.927 4.694 1.00 40.09 79 VAL A CA 1
ATOM 612 C C . VAL A 1 79 ? 7.267 1.900 3.250 1.00 40.09 79 VAL A C 1
ATOM 614 O O . VAL A 1 79 ? 8.396 2.308 2.982 1.00 40.09 79 VAL A O 1
ATOM 617 N N . VAL A 1 80 ? 6.460 1.354 2.340 1.00 44.59 80 VAL A N 1
ATOM 618 C CA . VAL A 1 80 ? 6.831 1.086 0.945 1.00 44.59 80 VAL A CA 1
ATOM 619 C C . VAL A 1 80 ? 6.198 2.141 0.041 1.00 44.59 80 VAL A C 1
ATOM 621 O O . VAL A 1 80 ? 5.021 2.032 -0.286 1.00 44.59 80 VAL A O 1
ATOM 624 N N . ASP A 1 81 ? 6.993 3.121 -0.390 1.00 41.16 81 ASP A N 1
ATOM 625 C CA . ASP A 1 81 ? 6.612 4.075 -1.435 1.00 41.16 81 ASP A CA 1
ATOM 626 C C . ASP A 1 81 ? 7.332 3.727 -2.738 1.00 41.16 81 ASP A C 1
ATOM 628 O O . ASP A 1 81 ? 8.561 3.712 -2.816 1.00 41.16 81 ASP A O 1
ATOM 632 N N . TRP A 1 82 ? 6.558 3.426 -3.776 1.00 57.41 82 TRP A N 1
ATOM 633 C CA . TRP A 1 82 ? 7.058 3.062 -5.097 1.00 57.41 82 TRP A CA 1
ATOM 634 C C . TRP A 1 82 ? 6.174 3.684 -6.167 1.00 57.41 82 TRP A C 1
ATOM 636 O O . TRP A 1 82 ? 4.969 3.791 -5.973 1.00 57.41 82 TRP A O 1
ATOM 646 N N . ALA A 1 83 ? 6.770 4.072 -7.292 1.00 58.41 83 ALA A N 1
ATOM 647 C CA . ALA A 1 83 ? 6.066 4.724 -8.388 1.00 58.41 83 ALA A CA 1
ATOM 648 C C . ALA A 1 83 ? 6.168 3.908 -9.679 1.00 58.41 83 ALA A C 1
ATOM 650 O O . ALA A 1 83 ? 7.188 3.271 -9.951 1.00 58.41 83 ALA A O 1
ATOM 651 N N . ILE A 1 84 ? 5.115 3.941 -10.493 1.00 66.38 84 ILE A N 1
ATOM 652 C CA . ILE A 1 84 ? 5.044 3.199 -11.754 1.00 66.38 84 ILE A CA 1
ATOM 653 C C . ILE A 1 84 ? 5.634 4.032 -12.895 1.00 66.38 84 ILE A C 1
ATOM 655 O O . ILE A 1 84 ? 5.006 4.972 -13.387 1.00 66.38 84 ILE A O 1
ATOM 659 N N . GLY A 1 85 ? 6.818 3.628 -13.364 1.00 62.50 85 GLY A N 1
ATOM 660 C CA . GLY A 1 85 ? 7.461 4.166 -14.566 1.00 62.50 85 GLY A CA 1
ATOM 661 C C . GLY A 1 85 ? 7.827 5.656 -14.485 1.00 62.50 85 GLY A C 1
ATOM 662 O O . GLY A 1 85 ? 7.825 6.267 -13.424 1.00 62.50 85 GLY A O 1
ATOM 663 N N . ASN A 1 86 ? 8.152 6.251 -15.638 1.00 58.16 86 ASN A N 1
ATOM 664 C CA . ASN A 1 86 ? 8.506 7.676 -15.768 1.00 58.16 86 ASN A CA 1
ATOM 665 C C . ASN A 1 86 ? 7.322 8.551 -16.254 1.00 58.16 86 ASN A C 1
ATOM 667 O O . ASN A 1 86 ? 7.501 9.705 -16.631 1.00 58.16 86 ASN A O 1
ATOM 671 N N . GLY A 1 87 ? 6.114 7.983 -16.339 1.00 61.72 87 GLY A N 1
ATOM 672 C CA . GLY A 1 87 ? 4.922 8.650 -16.876 1.00 61.72 87 GLY A CA 1
ATOM 673 C C . GLY A 1 87 ? 4.055 9.282 -15.788 1.00 61.72 87 GLY A C 1
ATOM 674 O O . GLY A 1 87 ? 4.062 8.836 -14.648 1.00 61.72 87 GLY A O 1
ATOM 675 N N . THR A 1 88 ? 3.264 10.300 -16.132 1.00 70.44 88 THR A N 1
ATOM 676 C CA . THR A 1 88 ? 2.318 10.892 -15.175 1.00 70.44 88 THR A CA 1
ATOM 677 C C . THR A 1 88 ? 1.038 10.067 -15.057 1.00 70.44 88 THR A C 1
ATOM 679 O O . THR A 1 88 ? 0.655 9.352 -15.986 1.00 70.44 88 THR A O 1
ATOM 682 N N . CYS A 1 89 ? 0.331 10.241 -13.939 1.00 69.00 89 CYS A N 1
ATOM 683 C CA . CYS A 1 89 ? -1.023 9.726 -13.723 1.00 69.00 89 CYS A CA 1
ATOM 684 C C . CYS A 1 89 ? -1.947 9.982 -14.934 1.00 69.00 89 CYS A C 1
ATOM 686 O O . CYS A 1 89 ? -2.570 9.057 -15.453 1.00 69.00 89 CYS A O 1
ATOM 688 N N . GLU A 1 90 ? -1.964 11.215 -15.454 1.00 73.56 90 GLU A N 1
ATOM 689 C CA . GLU A 1 90 ? -2.819 11.593 -16.587 1.00 73.56 90 GLU A CA 1
ATOM 690 C C . GLU A 1 90 ? -2.398 10.914 -17.897 1.00 73.56 90 G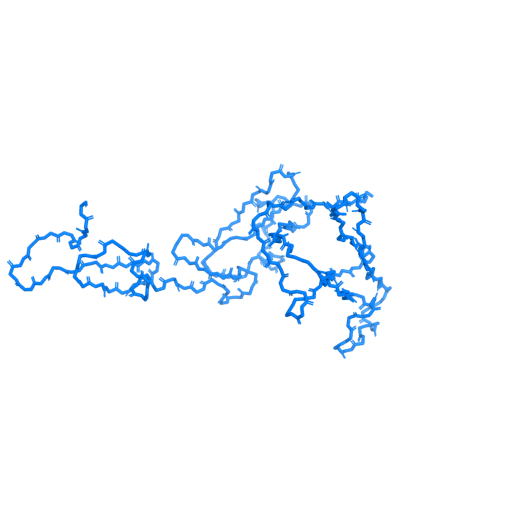LU A C 1
ATOM 692 O O . GLU A 1 90 ? -3.233 10.656 -18.762 1.00 73.56 90 GLU A O 1
ATOM 697 N N . GLY A 1 91 ? -1.104 10.632 -18.064 1.00 73.25 91 GLY A N 1
ATOM 698 C CA . GLY A 1 91 ? -0.587 9.894 -19.213 1.00 73.25 91 GLY A CA 1
ATOM 699 C C . GLY A 1 91 ? -0.944 8.411 -19.154 1.00 73.25 91 GLY A C 1
ATOM 700 O O . GLY A 1 91 ? -1.347 7.837 -20.162 1.00 73.25 91 GLY A O 1
ATOM 701 N N . ALA A 1 92 ? -0.846 7.803 -17.973 1.00 69.69 92 ALA A N 1
ATOM 702 C CA . ALA A 1 92 ? -1.088 6.380 -17.777 1.00 69.69 92 ALA A CA 1
ATOM 703 C C . ALA A 1 92 ? -2.577 6.007 -17.916 1.00 69.69 92 ALA A C 1
ATOM 705 O O . ALA A 1 92 ? -2.893 4.957 -18.474 1.00 69.69 92 ALA A O 1
ATOM 706 N N . LEU A 1 93 ? -3.493 6.900 -17.522 1.00 72.12 93 LEU A N 1
ATOM 707 C CA . LEU A 1 93 ? -4.940 6.718 -17.714 1.00 72.12 93 LEU A CA 1
ATOM 708 C C . LEU A 1 93 ? -5.365 6.660 -19.193 1.00 72.12 93 LEU A C 1
ATOM 710 O O . LEU A 1 93 ? -6.440 6.151 -19.500 1.00 72.12 93 LEU A O 1
ATOM 714 N N . LYS A 1 94 ? -4.530 7.134 -20.130 1.00 78.38 94 LYS A N 1
ATOM 715 C CA . LYS A 1 94 ? -4.819 7.055 -21.574 1.00 78.38 94 LYS A CA 1
ATOM 716 C C . LYS A 1 94 ? -4.702 5.635 -22.131 1.00 78.38 94 LYS A C 1
ATOM 718 O O . LYS A 1 94 ? -5.242 5.369 -23.201 1.00 78.38 94 LYS A O 1
ATOM 723 N N . ASN A 1 95 ? -4.004 4.733 -21.436 1.00 76.38 95 ASN A N 1
ATOM 724 C CA . ASN A 1 95 ? -3.851 3.336 -21.836 1.00 76.38 95 ASN A CA 1
ATOM 725 C C . ASN A 1 95 ? -4.174 2.406 -20.659 1.00 76.38 95 ASN A C 1
ATOM 727 O O . ASN A 1 95 ? -3.299 1.963 -19.910 1.00 76.38 95 ASN A O 1
ATOM 731 N N . MET A 1 96 ? -5.462 2.089 -20.535 1.00 70.06 96 MET A N 1
ATOM 732 C CA . MET A 1 96 ? -6.007 1.309 -19.424 1.00 70.06 96 MET A CA 1
ATOM 733 C C . MET A 1 96 ? -5.518 -0.150 -19.408 1.00 70.06 96 MET A C 1
ATOM 735 O O . MET A 1 96 ? -5.403 -0.753 -18.342 1.00 70.06 96 MET A O 1
ATOM 739 N N . SER A 1 97 ? -5.137 -0.706 -20.566 1.00 74.75 97 SER A N 1
ATOM 740 C CA . SER A 1 97 ? -4.517 -2.036 -20.657 1.00 74.75 97 SER A CA 1
ATOM 741 C C . SER A 1 97 ? -3.161 -2.100 -19.946 1.00 74.75 97 SER A C 1
ATOM 743 O O . SER A 1 97 ? -2.918 -3.037 -19.186 1.00 74.75 97 SER A O 1
ATOM 745 N N . SER A 1 98 ? -2.313 -1.080 -20.117 1.00 73.62 98 SER A N 1
ATOM 746 C CA . SER A 1 98 ? -1.001 -0.987 -19.452 1.00 73.62 98 SER A CA 1
ATOM 747 C C . SER A 1 98 ? -1.050 -0.383 -18.046 1.00 73.62 98 SER A C 1
ATOM 749 O O . SER A 1 98 ? -0.043 -0.365 -17.343 1.00 73.62 98 SER A O 1
ATOM 751 N N . TYR A 1 99 ? -2.201 0.154 -17.641 1.00 81.06 99 TYR A N 1
ATOM 752 C CA . TYR A 1 99 ? -2.356 0.832 -16.362 1.00 81.06 99 TYR A CA 1
ATOM 753 C C . TYR A 1 99 ? -2.230 -0.151 -15.199 1.00 81.06 99 TYR A C 1
ATOM 755 O O . TYR A 1 99 ? -2.849 -1.212 -15.226 1.00 81.06 99 TYR A O 1
ATOM 763 N N . ALA A 1 100 ? -1.421 0.172 -14.194 1.00 82.50 100 ALA A N 1
ATOM 764 C CA . ALA A 1 100 ? -1.035 -0.803 -13.178 1.00 82.50 100 ALA A CA 1
ATOM 765 C C . ALA A 1 100 ? -1.987 -0.867 -11.972 1.00 82.50 100 ALA A C 1
ATOM 767 O O . ALA A 1 100 ? -2.024 -1.903 -11.314 1.00 82.50 100 ALA A O 1
ATOM 768 N N . CYS A 1 101 ? -2.802 0.162 -11.699 1.00 85.56 101 CYS A N 1
ATOM 769 C CA . CYS A 1 101 ? -3.890 0.012 -10.728 1.00 85.56 101 CYS A CA 1
ATOM 770 C C . CYS A 1 101 ? -5.008 -0.814 -11.376 1.00 85.56 101 CYS A C 1
ATOM 772 O O . CYS A 1 101 ? -5.561 -0.394 -12.395 1.00 85.56 101 CYS A O 1
ATOM 774 N N . LYS A 1 102 ? -5.326 -1.986 -10.818 1.00 87.94 102 LYS A N 1
ATOM 775 C CA . LYS A 1 102 ? -6.375 -2.866 -11.363 1.00 87.94 102 LYS A CA 1
ATOM 776 C C . LYS A 1 102 ? -7.618 -2.953 -10.488 1.00 87.94 102 LYS A C 1
ATOM 778 O O . LYS A 1 102 ? -8.640 -3.411 -10.988 1.00 87.94 102 LYS A O 1
ATOM 783 N N . SER A 1 103 ? -7.536 -2.521 -9.230 1.00 90.56 103 SER A N 1
ATOM 784 C CA . SER A 1 103 ? -8.690 -2.479 -8.330 1.00 90.56 103 SER A CA 1
ATOM 785 C C . SER A 1 103 ? -9.798 -1.563 -8.867 1.00 90.56 103 SER A C 1
ATOM 787 O O . SER A 1 103 ? -9.544 -0.719 -9.723 1.00 90.56 103 SER A O 1
ATOM 789 N N . THR A 1 104 ? -11.029 -1.697 -8.376 1.00 91.19 104 THR A N 1
ATOM 790 C CA . THR A 1 104 ? -12.133 -0.773 -8.702 1.00 91.19 104 THR A CA 1
ATOM 791 C C . THR A 1 104 ? -12.207 0.414 -7.745 1.00 91.19 104 THR A C 1
ATOM 793 O O . THR A 1 104 ? -12.576 1.511 -8.155 1.00 91.19 104 THR A O 1
ATOM 796 N N . ASN A 1 105 ? -11.816 0.222 -6.483 1.00 92.50 105 ASN A N 1
ATOM 797 C CA . ASN A 1 105 ? -11.924 1.230 -5.424 1.00 92.50 105 ASN A CA 1
ATOM 798 C C . ASN A 1 105 ? -10.569 1.880 -5.142 1.00 92.50 105 ASN A C 1
ATOM 800 O O . ASN A 1 105 ? -10.073 1.851 -4.015 1.00 92.50 105 ASN A O 1
ATOM 804 N N . PHE A 1 106 ? -9.947 2.444 -6.179 1.00 91.12 106 PHE A N 1
ATOM 805 C CA . PHE A 1 106 ? -8.646 3.099 -6.068 1.00 91.12 106 PHE A CA 1
ATOM 806 C C . PHE A 1 106 ? -8.675 4.550 -6.559 1.00 91.12 106 PHE A C 1
ATOM 808 O O . PHE A 1 106 ? -9.522 4.963 -7.348 1.00 91.12 106 PHE A O 1
ATOM 815 N N . LYS A 1 107 ? -7.674 5.308 -6.121 1.00 89.12 107 LYS A N 1
ATOM 816 C CA . LYS A 1 107 ? -7.238 6.568 -6.714 1.00 89.12 107 LYS A CA 1
ATOM 817 C C . LYS A 1 107 ? -5.749 6.498 -7.003 1.00 89.12 107 LYS A C 1
ATOM 819 O O . LYS A 1 107 ? -4.995 5.835 -6.293 1.00 89.12 107 LYS A O 1
ATOM 824 N N . SER A 1 108 ? -5.313 7.219 -8.021 1.00 86.81 108 SER A N 1
ATOM 825 C CA . SER A 1 108 ? -3.895 7.408 -8.300 1.00 86.81 108 SER A CA 1
ATOM 826 C C . SER A 1 108 ? -3.427 8.785 -7.864 1.00 86.81 108 SER A C 1
ATOM 828 O O . SER A 1 108 ? -4.140 9.774 -8.032 1.00 86.81 108 SER A O 1
ATOM 830 N N . TYR A 1 109 ? -2.210 8.862 -7.339 1.00 81.88 109 TYR A N 1
ATOM 831 C CA . TYR A 1 109 ? -1.584 10.117 -6.933 1.00 81.88 109 TYR A CA 1
ATOM 832 C C . TYR A 1 109 ? -0.163 10.220 -7.481 1.00 81.88 109 TYR A C 1
ATOM 834 O O . TYR A 1 109 ? 0.451 9.223 -7.868 1.00 81.88 109 TYR A O 1
ATOM 842 N N . LYS A 1 110 ? 0.341 11.454 -7.547 1.00 77.44 110 LYS A N 1
ATOM 843 C CA . LYS A 1 110 ? 1.736 11.727 -7.889 1.00 77.44 110 LYS A CA 1
ATOM 844 C C . LYS A 1 110 ? 2.550 11.722 -6.595 1.00 77.44 110 LYS A C 1
ATOM 846 O O . LYS A 1 110 ? 2.208 12.498 -5.704 1.00 77.44 110 LYS A O 1
ATOM 851 N N . PRO A 1 111 ? 3.575 10.871 -6.470 1.00 69.06 111 PRO A N 1
ATOM 852 C CA . PRO A 1 111 ? 4.470 10.903 -5.320 1.00 69.06 111 PRO A CA 1
ATOM 853 C C . PRO A 1 111 ? 5.310 12.190 -5.301 1.00 69.06 111 PRO A C 1
ATOM 855 O O . PRO A 1 111 ? 5.589 12.779 -6.347 1.00 69.06 111 PRO A O 1
ATOM 858 N N . ASP A 1 112 ? 5.760 12.597 -4.111 1.00 67.75 112 ASP A N 1
ATOM 859 C CA . ASP A 1 112 ? 6.509 13.849 -3.889 1.00 67.75 112 ASP A CA 1
ATOM 860 C C . ASP A 1 112 ? 7.859 13.901 -4.621 1.00 67.75 112 ASP A C 1
ATOM 862 O O . ASP A 1 112 ? 8.399 14.973 -4.887 1.00 67.75 112 ASP A O 1
ATOM 866 N N . ASN A 1 113 ? 8.403 12.739 -4.993 1.00 61.41 113 ASN A N 1
ATOM 867 C CA . ASN A 1 113 ? 9.619 12.635 -5.798 1.00 61.41 113 ASN A CA 1
ATOM 868 C C . ASN A 1 113 ? 9.410 13.050 -7.272 1.00 61.41 113 ASN A C 1
ATOM 870 O O . ASN A 1 113 ? 10.387 13.173 -8.009 1.00 61.41 113 ASN A O 1
ATOM 874 N N . GLY A 1 114 ? 8.159 13.269 -7.695 1.00 60.47 114 GLY A N 1
ATOM 875 C CA . GLY A 1 114 ? 7.790 13.781 -9.013 1.00 60.47 114 GLY A CA 1
ATOM 876 C C . GLY A 1 114 ? 7.841 12.766 -10.159 1.00 60.47 114 GLY A C 1
ATOM 877 O O . GLY A 1 114 ? 7.536 13.140 -11.292 1.00 60.47 114 GLY A O 1
ATOM 878 N N . TYR A 1 115 ? 8.188 11.503 -9.896 1.00 64.88 115 TYR A N 1
ATOM 879 C CA . TYR A 1 115 ? 8.303 10.461 -10.918 1.00 64.88 115 TYR A CA 1
ATOM 880 C C . TYR A 1 115 ? 7.160 9.454 -10.818 1.00 64.88 115 TYR A C 1
ATOM 882 O O . TYR A 1 115 ? 6.846 8.967 -9.737 1.00 64.88 115 TYR A O 1
ATOM 890 N N . GLY A 1 116 ? 6.573 9.096 -11.961 1.00 73.81 116 GLY A N 1
ATOM 891 C CA . GLY A 1 116 ? 5.558 8.049 -12.031 1.00 73.81 116 GLY A CA 1
ATOM 892 C C . GLY A 1 116 ? 4.205 8.441 -11.426 1.00 73.81 116 GLY A C 1
ATOM 893 O O . GLY A 1 116 ? 3.832 9.613 -11.308 1.00 73.81 116 GLY A O 1
ATOM 894 N N . TYR A 1 117 ? 3.454 7.415 -11.042 1.00 76.38 117 TYR A N 1
ATOM 895 C CA . TYR A 1 117 ? 2.242 7.518 -10.237 1.00 76.38 117 TYR A CA 1
ATOM 896 C C . TYR A 1 117 ? 2.131 6.299 -9.324 1.00 76.38 117 TYR A C 1
ATOM 898 O O . TYR A 1 117 ? 2.686 5.237 -9.614 1.00 76.38 117 TYR A O 1
ATOM 906 N N . CYS A 1 118 ? 1.391 6.462 -8.239 1.00 79.06 118 CYS A N 1
ATOM 907 C CA . CYS A 1 118 ? 1.147 5.428 -7.246 1.00 79.06 118 CYS A CA 1
ATOM 908 C C . CYS A 1 118 ? -0.357 5.185 -7.131 1.00 79.06 118 CYS A C 1
ATOM 910 O O . CYS A 1 118 ? -1.151 6.105 -7.344 1.00 79.06 118 CYS A O 1
ATOM 912 N N . CYS A 1 119 ? -0.750 3.968 -6.765 1.00 84.25 119 CYS A N 1
ATOM 913 C CA . CYS A 1 119 ? -2.143 3.607 -6.531 1.00 84.25 119 CYS A CA 1
ATOM 914 C C . CYS A 1 119 ? -2.426 3.571 -5.021 1.00 84.25 119 CYS A C 1
ATOM 916 O O . CYS A 1 119 ? -1.624 3.045 -4.252 1.00 84.25 119 CYS A O 1
ATOM 918 N N . LEU A 1 120 ? -3.581 4.085 -4.603 1.00 85.25 120 LEU A N 1
ATOM 919 C CA . LEU A 1 120 ? -4.106 4.014 -3.234 1.00 85.25 120 LEU A CA 1
ATOM 920 C C . LEU A 1 120 ? -5.548 3.540 -3.278 1.00 85.25 120 LEU A C 1
ATOM 922 O O . LEU A 1 120 ? -6.264 3.883 -4.215 1.00 85.25 120 LEU A O 1
ATOM 926 N N . CYS A 1 121 ? -6.005 2.831 -2.252 1.00 89.75 121 CYS A N 1
ATOM 927 C CA . CYS A 1 121 ? -7.436 2.611 -2.084 1.00 89.75 121 CYS A CA 1
ATOM 928 C C . CYS A 1 121 ? -8.167 3.942 -1.812 1.00 89.75 121 CYS A C 1
ATOM 930 O O . CYS A 1 121 ? -7.576 4.915 -1.324 1.00 89.75 121 CYS A O 1
ATOM 932 N N . LEU A 1 122 ? -9.443 4.006 -2.194 1.00 92.81 122 LEU A N 1
ATOM 933 C CA . LEU A 1 122 ? -10.324 5.124 -1.854 1.00 92.81 122 LEU A CA 1
ATOM 934 C C . LEU A 1 122 ? -10.582 5.183 -0.340 1.00 92.81 122 LEU A C 1
ATOM 936 O O . LEU A 1 122 ? -10.282 4.243 0.393 1.00 92.81 122 LEU A O 1
ATOM 940 N N . GLU A 1 123 ? -11.132 6.304 0.130 1.00 90.75 123 GLU A N 1
ATOM 941 C CA . GLU A 1 123 ? -11.582 6.414 1.524 1.00 90.75 123 GLU A CA 1
ATOM 942 C C . GLU A 1 123 ? -12.638 5.339 1.826 1.00 90.75 123 GLU A C 1
ATOM 944 O O . GLU A 1 123 ? -13.455 5.032 0.960 1.00 90.75 123 GLU A O 1
ATOM 949 N N . SER A 1 124 ? -12.581 4.755 3.028 1.00 90.25 124 SER A N 1
ATOM 950 C CA . SER A 1 124 ? -13.358 3.571 3.448 1.00 90.25 124 SER A CA 1
ATOM 951 C C . SER A 1 124 ? -13.021 2.250 2.735 1.00 90.25 124 SER A C 1
ATOM 953 O O . SER A 1 124 ? -13.725 1.261 2.900 1.00 90.25 124 SER A O 1
ATOM 955 N N . TYR A 1 125 ? -11.895 2.177 2.016 1.00 92.75 125 TYR A N 1
ATOM 956 C CA . TYR A 1 125 ? -11.351 0.926 1.476 1.00 92.75 125 TYR A CA 1
ATOM 957 C C . TYR A 1 125 ? -9.912 0.707 1.951 1.00 92.75 125 TYR A C 1
ATOM 959 O O . TYR A 1 125 ? -9.148 1.656 2.134 1.00 92.75 125 TYR A O 1
ATOM 967 N N . GLN A 1 126 ? -9.515 -0.553 2.123 1.00 87.62 126 GLN A N 1
ATOM 968 C CA . GLN A 1 126 ? -8.168 -0.922 2.574 1.00 87.62 126 GLN A CA 1
ATOM 969 C C . GLN A 1 126 ? -7.559 -2.013 1.704 1.00 87.62 126 GLN A C 1
ATOM 971 O O . GLN A 1 126 ? -8.277 -2.742 1.036 1.00 87.62 126 GLN A O 1
ATOM 976 N N . GLY A 1 127 ? -6.235 -2.162 1.750 1.00 86.56 127 GLY A N 1
ATOM 977 C CA . GLY A 1 127 ? -5.527 -3.247 1.075 1.00 86.56 127 GLY A CA 1
ATOM 978 C C . GLY A 1 127 ? -4.556 -2.763 0.003 1.00 86.56 127 GLY A C 1
ATOM 979 O O . GLY A 1 127 ? -3.890 -1.740 0.152 1.00 86.56 127 GLY A O 1
ATOM 980 N N . ASN A 1 128 ? -4.436 -3.555 -1.057 1.00 81.88 128 ASN A N 1
ATOM 981 C CA . ASN A 1 128 ? -3.480 -3.379 -2.136 1.00 81.88 128 ASN A CA 1
ATOM 982 C C . ASN A 1 128 ? -4.218 -3.024 -3.445 1.00 81.88 128 ASN A C 1
ATOM 984 O O . ASN A 1 128 ? -4.852 -3.894 -4.010 1.00 81.88 128 ASN A O 1
ATOM 988 N N . PRO A 1 129 ? -4.091 -1.820 -4.014 1.00 86.38 129 PRO A N 1
ATOM 989 C CA . PRO A 1 129 ? -4.831 -1.410 -5.220 1.00 86.38 129 PRO A CA 1
ATOM 990 C C . PRO A 1 129 ? -4.349 -2.011 -6.561 1.00 86.38 129 PRO A C 1
ATOM 992 O O . PRO A 1 129 ? -4.948 -1.739 -7.608 1.00 86.38 129 PRO A O 1
ATOM 995 N N . TYR A 1 130 ? -3.267 -2.794 -6.570 1.00 83.44 130 TYR A N 1
ATOM 996 C CA . TYR A 1 130 ? -2.659 -3.344 -7.789 1.00 83.44 130 TYR A CA 1
ATOM 997 C C . TYR A 1 130 ? -3.377 -4.584 -8.368 1.00 83.44 130 TYR A C 1
ATOM 999 O O . TYR A 1 130 ? -3.444 -4.685 -9.590 1.00 83.44 130 TYR A O 1
ATOM 1007 N N . PRO A 1 131 ? -3.945 -5.511 -7.571 1.00 86.88 131 PRO A N 1
ATOM 1008 C CA . PRO A 1 131 ? -4.848 -6.556 -8.069 1.00 86.88 131 PRO A CA 1
ATOM 1009 C C . PRO A 1 131 ? -6.328 -6.104 -8.195 1.00 86.88 131 PRO A C 1
ATOM 1011 O O . PRO A 1 131 ? -6.731 -5.156 -7.521 1.00 86.88 131 PRO A O 1
ATOM 1014 N N . PRO A 1 132 ? -7.158 -6.791 -9.016 1.00 86.88 132 PRO A N 1
ATOM 1015 C CA . PRO A 1 132 ? -8.565 -6.433 -9.279 1.00 86.88 132 PRO A CA 1
ATOM 1016 C C . PRO A 1 132 ? -9.488 -6.309 -8.055 1.00 86.88 132 PRO A C 1
ATOM 1018 O O . PRO A 1 132 ? -10.298 -5.392 -8.000 1.00 86.88 132 PRO A O 1
ATOM 1021 N N . ASP A 1 133 ? -9.329 -7.170 -7.049 1.00 89.06 133 ASP A N 1
ATOM 1022 C CA . ASP A 1 133 ? -10.139 -7.153 -5.813 1.00 89.06 133 ASP A CA 1
ATOM 1023 C C . ASP A 1 133 ? -9.343 -6.632 -4.615 1.00 89.06 133 ASP A C 1
ATOM 1025 O O . ASP A 1 133 ? -9.564 -6.978 -3.456 1.00 89.06 133 ASP A O 1
ATOM 1029 N N . GLY A 1 134 ? -8.327 -5.834 -4.909 1.00 88.38 134 GLY A N 1
ATOM 1030 C CA . GLY A 1 134 ? -7.293 -5.519 -3.952 1.00 88.38 134 GLY A CA 1
ATOM 1031 C C . GLY A 1 134 ? -7.641 -4.429 -2.936 1.00 88.38 134 GLY A C 1
ATOM 1032 O O . GLY A 1 134 ? -6.940 -4.301 -1.935 1.00 88.38 134 GLY A O 1
ATOM 1033 N N . CYS A 1 135 ? -8.726 -3.681 -3.161 1.00 91.81 135 CYS A N 1
ATOM 1034 C CA . CYS A 1 135 ? -9.263 -2.706 -2.206 1.00 91.81 135 CYS A CA 1
ATOM 1035 C C . CYS A 1 135 ? -10.657 -3.125 -1.714 1.00 91.81 135 CYS A C 1
ATOM 1037 O O . CYS A 1 135 ? -11.652 -2.553 -2.178 1.00 91.81 135 CYS A O 1
ATOM 1039 N N . PRO A 1 136 ? -10.760 -4.132 -0.827 1.00 92.56 136 PRO A N 1
ATOM 1040 C CA . PRO A 1 136 ? -12.002 -4.432 -0.131 1.00 92.56 136 PRO A CA 1
ATOM 1041 C C . PRO A 1 136 ? -12.468 -3.269 0.752 1.00 92.56 136 PRO A C 1
ATOM 1043 O O . PRO A 1 136 ? -11.681 -2.440 1.217 1.00 92.56 136 PRO A O 1
ATOM 1046 N N . ASP A 1 137 ? -13.778 -3.249 0.969 1.00 95.94 137 ASP A N 1
ATOM 1047 C CA . ASP A 1 137 ? -14.478 -2.357 1.891 1.00 95.94 137 ASP A CA 1
ATOM 1048 C C . ASP A 1 137 ? -13.966 -2.529 3.331 1.00 95.94 137 ASP A C 1
ATOM 1050 O O . ASP A 1 137 ? -13.646 -3.645 3.764 1.00 95.94 137 ASP A O 1
ATOM 1054 N N . ILE A 1 138 ? -13.848 -1.423 4.064 1.00 93.69 138 ILE A N 1
ATOM 1055 C CA . ILE A 1 138 ? -13.551 -1.449 5.496 1.00 93.69 138 ILE A CA 1
ATOM 1056 C C . ILE A 1 138 ? -14.870 -1.650 6.232 1.00 93.69 138 ILE A C 1
ATOM 1058 O O . ILE A 1 138 ? -15.709 -0.767 6.210 1.00 93.69 138 ILE A O 1
ATOM 1062 N N . ASP A 1 139 ? -15.016 -2.759 6.957 1.00 94.88 139 ASP A N 1
ATOM 1063 C CA . ASP A 1 13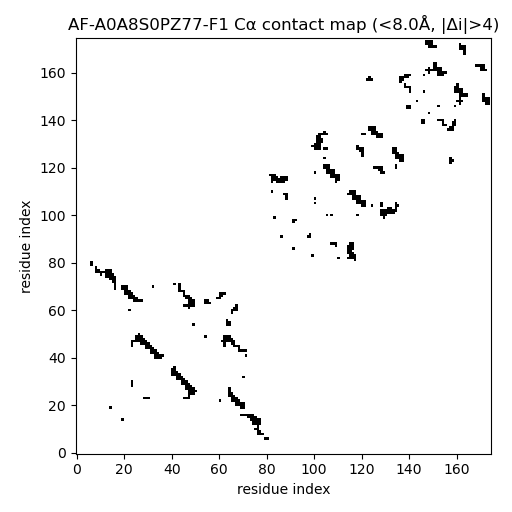9 ? -16.147 -2.913 7.873 1.00 94.88 139 ASP A CA 1
ATOM 1064 C C . ASP A 1 139 ? -15.885 -2.119 9.161 1.00 94.88 139 ASP A C 1
ATOM 1066 O O . ASP A 1 139 ? -15.299 -2.629 10.125 1.00 94.88 139 ASP A O 1
ATOM 1070 N N . GLU A 1 140 ? -16.300 -0.848 9.183 1.00 94.94 140 GLU A N 1
ATOM 1071 C CA . GLU A 1 140 ? -16.102 0.014 10.350 1.00 94.94 140 GLU A CA 1
ATOM 1072 C C . GLU A 1 140 ? -16.901 -0.460 11.573 1.00 94.94 140 GLU A C 1
ATOM 1074 O O . GLU A 1 140 ? -16.608 -0.039 12.694 1.00 94.94 140 GLU A O 1
ATOM 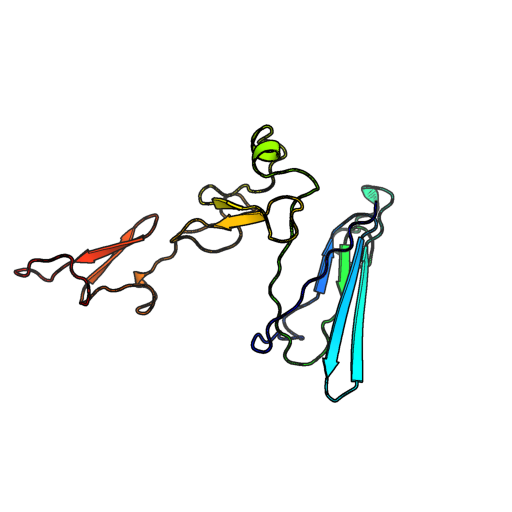1079 N N . CYS A 1 141 ? -17.882 -1.353 11.408 1.00 94.06 141 CYS A N 1
ATOM 1080 C CA . CYS A 1 141 ? -18.647 -1.909 12.519 1.00 94.06 141 CYS A CA 1
ATOM 1081 C C . CYS A 1 141 ? -17.889 -3.006 13.283 1.00 94.06 141 CYS A C 1
ATOM 1083 O O . CYS A 1 141 ? -18.250 -3.286 14.430 1.00 94.06 141 CYS A O 1
ATOM 1085 N N . GLN A 1 142 ? -16.828 -3.593 12.709 1.00 94.25 142 GLN A N 1
ATOM 1086 C CA . GLN A 1 142 ? -15.958 -4.537 13.430 1.00 94.25 142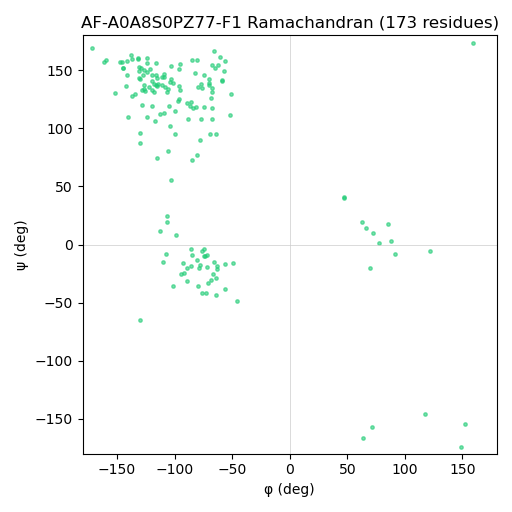 GLN A CA 1
ATOM 1087 C C . GLN A 1 142 ? -14.958 -3.844 14.361 1.00 94.25 142 GLN A C 1
ATOM 1089 O O . GLN A 1 142 ? -14.456 -4.479 15.290 1.00 94.25 142 GLN A O 1
ATOM 1094 N N . ASP A 1 143 ? -14.673 -2.555 14.149 1.00 89.19 143 ASP A N 1
ATOM 1095 C CA . ASP A 1 143 ? -13.762 -1.779 14.993 1.00 89.19 143 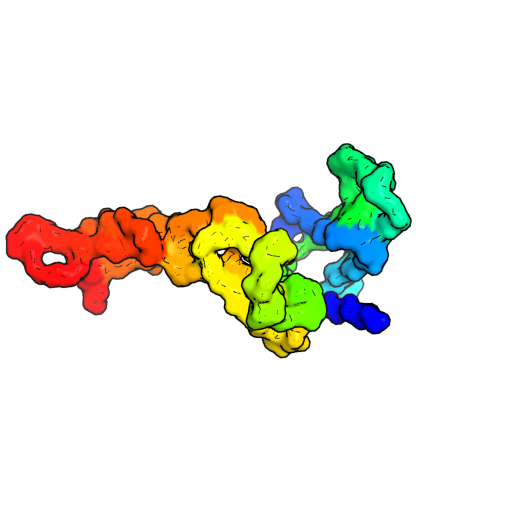ASP A CA 1
ATOM 1096 C C . ASP A 1 143 ? -14.454 -0.519 15.549 1.00 89.19 143 ASP A C 1
ATOM 1098 O O . ASP A 1 143 ? -14.676 0.453 14.822 1.00 89.19 143 ASP A O 1
ATOM 1102 N N . PRO A 1 144 ? -14.748 -0.473 16.863 1.00 86.06 144 PRO A N 1
ATOM 1103 C CA . PRO A 1 144 ? -15.325 0.697 17.525 1.00 86.06 144 PRO A CA 1
ATOM 1104 C C . PRO A 1 144 ? -14.522 1.999 17.383 1.00 86.06 144 PRO A C 1
ATOM 1106 O O . PRO A 1 144 ? -15.067 3.060 17.680 1.00 86.06 144 PRO A O 1
ATOM 1109 N N . ASN A 1 145 ? -13.245 1.940 16.987 1.00 88.25 145 ASN A N 1
ATOM 1110 C CA . ASN A 1 145 ? -12.411 3.120 16.739 1.00 88.25 145 ASN A CA 1
ATOM 1111 C C . ASN A 1 145 ? -12.570 3.678 15.319 1.00 88.25 145 ASN A C 1
ATOM 1113 O O . ASN A 1 145 ? -12.202 4.827 15.076 1.00 88.25 145 ASN A O 1
ATOM 1117 N N . LEU A 1 146 ? -13.105 2.884 14.388 1.00 89.31 146 LEU A N 1
ATOM 1118 C CA . LEU A 1 146 ? -13.324 3.284 12.996 1.00 89.31 146 LEU A CA 1
ATOM 1119 C C . LEU A 1 146 ? -14.730 3.850 12.767 1.00 89.31 146 LEU A C 1
ATOM 1121 O O . LEU A 1 146 ? -14.954 4.562 11.790 1.00 89.31 146 LEU A O 1
ATOM 1125 N N . ASN A 1 147 ? -15.660 3.620 13.698 1.00 91.44 147 ASN A N 1
ATOM 1126 C CA . ASN A 1 147 ? -17.000 4.191 13.648 1.00 91.44 147 ASN A CA 1
ATOM 1127 C C . ASN A 1 147 ? -17.295 5.139 14.820 1.00 91.44 147 ASN A C 1
ATOM 1129 O O . ASN A 1 147 ? -16.720 5.063 15.904 1.00 91.44 147 ASN A O 1
ATOM 1133 N N . LYS A 1 148 ? -18.249 6.045 14.603 1.00 93.75 148 LYS A N 1
ATOM 1134 C CA . LYS A 1 148 ? -18.764 6.961 15.629 1.00 93.75 148 LYS A CA 1
ATOM 1135 C C . LYS A 1 148 ? -20.163 6.575 16.100 1.00 93.75 148 LYS A C 1
ATOM 1137 O O . LYS A 1 148 ? -20.857 7.430 16.635 1.00 93.75 148 LYS A O 1
ATOM 1142 N N . CYS A 1 149 ? -20.617 5.337 15.903 1.00 92.12 149 CYS A N 1
ATOM 1143 C CA . CYS A 1 149 ? -21.976 4.960 16.285 1.00 92.12 149 CYS A CA 1
ATOM 1144 C C . CYS A 1 149 ? -22.139 4.903 17.804 1.00 92.12 149 CYS A C 1
ATOM 1146 O O . CYS A 1 149 ? -21.285 4.386 18.527 1.00 92.12 149 CYS A O 1
ATOM 1148 N N . GLU A 1 150 ? -23.257 5.429 18.306 1.00 89.75 150 GLU A N 1
ATOM 1149 C CA . GLU A 1 150 ? -23.563 5.384 19.737 1.00 89.75 150 GLU A CA 1
ATOM 1150 C C . GLU A 1 150 ? -24.044 3.992 20.170 1.00 89.75 150 GLU A C 1
ATOM 1152 O O . GLU A 1 150 ? -23.653 3.496 21.229 1.00 89.75 150 GLU A O 1
ATOM 1157 N N . LYS A 1 151 ? -24.902 3.363 19.352 1.00 86.44 151 LYS A N 1
ATOM 1158 C CA . LYS A 1 151 ? -25.565 2.091 19.680 1.00 86.44 151 LYS A CA 1
ATOM 1159 C C . LYS A 1 151 ? -25.445 1.048 18.580 1.00 86.44 151 LYS A C 1
ATOM 1161 O O . LYS A 1 151 ? -24.857 -0.001 18.813 1.00 86.44 151 LYS A O 1
ATOM 1166 N N . HIS A 1 152 ? -26.046 1.305 17.423 1.00 93.06 152 HIS A N 1
ATOM 1167 C CA . HIS A 1 152 ? -26.155 0.322 16.352 1.00 93.06 152 HIS A CA 1
ATOM 1168 C C . HIS A 1 152 ? -25.428 0.812 15.103 1.00 93.06 152 HIS A C 1
ATOM 1170 O O . HIS A 1 152 ? -25.633 1.958 14.704 1.00 93.06 152 HIS A O 1
ATOM 1176 N N . CYS A 1 153 ? -24.602 -0.059 14.526 1.00 95.12 153 CYS A N 1
ATOM 1177 C CA . CYS A 1 153 ? -23.804 0.181 13.329 1.00 95.12 153 CYS A CA 1
ATOM 1178 C C . CYS A 1 153 ? -24.211 -0.832 12.258 1.00 95.12 153 CYS A C 1
ATOM 1180 O O . CYS A 1 153 ? -24.312 -2.023 12.554 1.00 95.12 153 CYS A O 1
ATOM 1182 N N . ASP A 1 154 ? -24.433 -0.352 11.040 1.00 95.06 154 ASP A N 1
ATOM 1183 C CA . ASP A 1 154 ? -24.658 -1.162 9.850 1.00 95.06 154 ASP A CA 1
ATOM 1184 C C . ASP A 1 154 ? -23.570 -0.853 8.827 1.00 95.06 154 ASP A C 1
ATOM 1186 O O . ASP A 1 154 ? -23.466 0.288 8.366 1.00 95.06 154 ASP A O 1
ATOM 1190 N N . ASN A 1 155 ? -22.788 -1.870 8.464 1.00 95.69 155 ASN A N 1
ATOM 1191 C CA . ASN A 1 155 ? -21.784 -1.724 7.423 1.00 95.69 155 ASN A CA 1
ATOM 1192 C C . ASN A 1 155 ? -22.450 -1.569 6.051 1.00 95.69 155 ASN A C 1
ATOM 1194 O O . ASN A 1 155 ? -23.460 -2.217 5.755 1.00 95.69 155 ASN A O 1
ATOM 1198 N N . THR A 1 156 ? -21.880 -0.726 5.203 1.00 94.81 156 THR A N 1
ATOM 1199 C CA . THR A 1 156 ? -22.338 -0.473 3.837 1.00 94.81 156 THR A CA 1
ATOM 1200 C C . THR A 1 156 ? -21.142 -0.404 2.894 1.00 94.81 156 THR A C 1
ATOM 1202 O O . THR A 1 156 ? -20.025 -0.166 3.313 1.00 94.81 156 THR A O 1
ATOM 1205 N N . VAL A 1 157 ? -21.352 -0.595 1.592 1.00 94.06 157 VAL A N 1
ATOM 1206 C CA . VAL A 1 157 ? -20.237 -0.464 0.642 1.00 94.06 157 VAL A CA 1
ATOM 1207 C C . VAL A 1 157 ? -19.789 0.999 0.581 1.00 94.06 157 VAL A C 1
ATOM 1209 O O . VAL A 1 157 ? -20.562 1.863 0.162 1.00 94.06 157 VAL A O 1
ATOM 1212 N N . GLY A 1 158 ? -18.542 1.259 0.972 1.00 92.00 158 GLY A N 1
ATOM 1213 C CA . GLY A 1 158 ? -17.942 2.587 1.044 1.00 92.00 158 GLY A CA 1
ATOM 1214 C C . GLY A 1 158 ? -18.210 3.339 2.350 1.00 92.00 158 GLY A C 1
ATOM 1215 O O . GLY A 1 158 ? -18.069 4.563 2.353 1.00 92.00 158 GLY A O 1
ATOM 1216 N N . GLY A 1 159 ? -18.616 2.658 3.428 1.00 94.06 159 GLY A N 1
ATOM 1217 C CA . GLY A 1 159 ? -18.735 3.254 4.763 1.00 94.06 159 GLY A CA 1
ATOM 1218 C C . GLY A 1 159 ? -19.787 2.592 5.653 1.00 94.06 159 GLY A C 1
ATOM 1219 O O . GLY A 1 159 ? -20.210 1.469 5.427 1.00 94.06 159 GLY A O 1
ATOM 1220 N N . TYR A 1 160 ? -20.335 3.323 6.625 1.00 94.88 160 TYR A N 1
ATOM 1221 C CA . TYR A 1 160 ? -21.303 2.767 7.578 1.00 94.88 160 TYR A CA 1
ATOM 1222 C C . TYR A 1 160 ? -22.437 3.735 7.9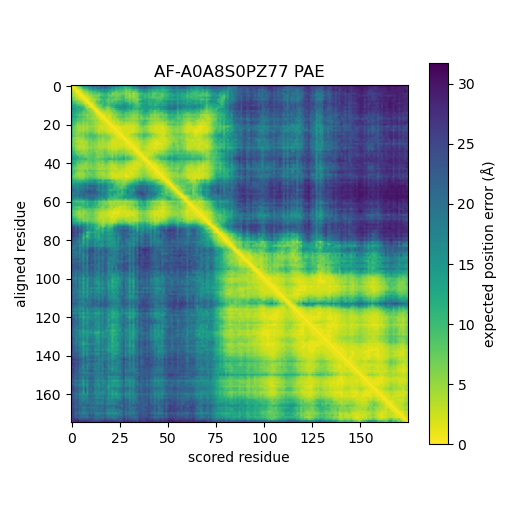21 1.00 94.88 160 TYR A C 1
ATOM 1224 O O . TYR A 1 160 ? -22.301 4.961 7.846 1.00 94.88 160 TYR A O 1
ATOM 1232 N N . ASN A 1 161 ? -23.553 3.172 8.385 1.00 94.50 161 ASN A N 1
ATOM 1233 C CA . ASN A 1 161 ? -24.677 3.915 8.944 1.00 94.50 161 ASN A CA 1
ATOM 1234 C C . ASN A 1 161 ? -24.869 3.599 10.424 1.00 94.50 161 ASN A C 1
ATOM 1236 O O . ASN A 1 161 ? -24.735 2.458 10.857 1.00 94.50 161 ASN A O 1
ATOM 1240 N N . CYS A 1 162 ? -25.249 4.616 11.196 1.00 95.50 162 CYS A N 1
ATOM 1241 C CA . CYS A 1 162 ? -25.650 4.431 12.582 1.00 95.50 162 CYS A CA 1
ATOM 1242 C C . CYS A 1 162 ? -27.169 4.517 12.704 1.00 95.50 162 CYS A C 1
ATOM 1244 O O . CYS A 1 162 ? -27.806 5.367 12.081 1.00 95.50 162 CYS A O 1
ATOM 1246 N N . ARG A 1 163 ? -27.759 3.656 13.536 1.00 92.44 163 ARG A N 1
ATOM 1247 C CA . ARG A 1 163 ? -29.202 3.679 13.813 1.00 92.44 163 ARG A CA 1
ATOM 1248 C C . ARG A 1 163 ? -29.489 3.950 15.280 1.00 92.44 163 ARG A C 1
ATOM 1250 O O . ARG A 1 163 ? -28.863 3.384 16.179 1.00 92.44 163 ARG A O 1
ATOM 1257 N N . CYS A 1 164 ? -30.497 4.786 15.508 1.00 89.44 164 CYS A N 1
ATOM 1258 C CA . CYS A 1 164 ? -31.063 4.998 16.828 1.00 89.44 164 CYS A CA 1
ATOM 1259 C C . CYS A 1 164 ? -31.922 3.790 17.252 1.00 89.44 164 CYS A C 1
ATOM 1261 O O . CYS A 1 164 ? -32.596 3.179 16.415 1.00 89.44 164 CYS A O 1
ATOM 1263 N N . PRO A 1 165 ? -31.954 3.450 18.551 1.00 87.12 165 PRO A N 1
ATOM 1264 C CA . PRO A 1 165 ? -32.928 2.507 19.088 1.00 87.12 165 PRO A CA 1
ATOM 1265 C C . PRO A 1 165 ? -34.371 2.943 18.784 1.00 87.12 165 PRO A C 1
ATOM 1267 O O . PRO A 1 165 ? -34.652 4.127 18.590 1.00 87.12 165 PRO A O 1
ATOM 1270 N N . LYS A 1 166 ? -35.317 1.994 18.796 1.00 89.31 166 LYS A N 1
ATOM 1271 C CA . LYS A 1 166 ? -36.748 2.300 18.612 1.00 89.31 166 LYS A CA 1
ATOM 1272 C C . LYS A 1 166 ? -37.205 3.421 19.556 1.00 89.31 166 LYS A C 1
ATOM 1274 O O . LYS A 1 166 ? -36.998 3.331 20.762 1.00 89.31 166 LYS A O 1
ATOM 1279 N N . GLY A 1 167 ? -37.869 4.435 18.998 1.00 88.38 167 GLY A N 1
ATOM 1280 C CA . GLY A 1 167 ? -38.391 5.594 19.735 1.00 88.38 167 GLY A CA 1
ATOM 1281 C C . GLY A 1 167 ? -37.438 6.794 19.821 1.00 88.38 167 GLY A C 1
ATOM 1282 O O . GLY A 1 167 ? -37.865 7.864 20.241 1.00 88.38 167 GLY A O 1
ATOM 1283 N N . TYR A 1 168 ? -36.186 6.651 19.381 1.00 85.50 168 TYR A N 1
ATOM 1284 C CA . TYR A 1 168 ? -35.192 7.727 19.346 1.00 85.50 168 TYR A CA 1
ATOM 1285 C C . TYR A 1 168 ? -35.015 8.268 17.921 1.00 85.50 168 TYR A C 1
ATOM 1287 O O . TYR A 1 168 ? -35.260 7.557 16.947 1.00 85.50 168 TYR A O 1
ATOM 1295 N N . HIS A 1 169 ? -34.591 9.529 17.807 1.00 85.88 169 HIS A N 1
ATOM 1296 C CA . HIS A 1 169 ? -34.390 10.231 16.537 1.00 85.88 169 HIS A CA 1
ATOM 1297 C C . HIS A 1 169 ? -33.014 10.901 16.521 1.00 85.88 169 HIS A C 1
ATOM 1299 O O . HIS A 1 169 ? -32.568 11.408 17.548 1.00 85.88 169 HIS A O 1
ATOM 1305 N N . GLY A 1 170 ? -32.365 10.913 15.360 1.00 87.62 170 GLY A N 1
ATOM 1306 C CA . GLY A 1 170 ? -31.026 11.466 15.171 1.00 87.62 170 GLY A CA 1
ATOM 1307 C C . GLY A 1 170 ? -30.262 10.716 14.083 1.00 87.62 170 GLY A C 1
ATOM 1308 O O . GLY A 1 170 ? -30.814 9.834 13.426 1.00 87.62 170 GLY A O 1
ATOM 1309 N N . ASP A 1 171 ? -28.990 11.062 13.911 1.00 88.25 171 ASP A N 1
ATOM 1310 C CA . ASP A 1 171 ? -28.063 10.388 12.992 1.00 88.25 171 ASP A CA 1
ATOM 1311 C C . ASP A 1 171 ? -27.378 9.156 13.620 1.00 88.25 171 ASP A C 1
ATOM 1313 O O . ASP A 1 171 ? -26.620 8.456 12.951 1.00 88.25 171 ASP A O 1
ATOM 1317 N N . GLY A 1 172 ? -27.636 8.889 14.907 1.00 89.38 172 GLY A N 1
ATOM 1318 C CA . GLY A 1 172 ? -27.112 7.744 15.650 1.00 89.38 172 GLY A CA 1
ATOM 1319 C C . GLY A 1 172 ? -25.618 7.821 15.987 1.00 89.38 172 GLY A C 1
ATOM 1320 O O . GLY A 1 172 ? -25.059 6.810 16.431 1.00 89.38 172 GLY A O 1
ATOM 1321 N N . LYS A 1 173 ? -24.965 8.973 15.778 1.00 90.94 173 LYS A N 1
ATOM 1322 C CA . LYS A 1 173 ? -23.529 9.169 16.026 1.00 90.94 173 LYS A CA 1
ATOM 1323 C C . LYS A 1 173 ? -23.263 9.797 17.400 1.00 90.94 173 LYS A C 1
ATOM 1325 O O . LYS A 1 173 ? -24.070 10.553 17.927 1.00 90.94 173 LYS A O 1
ATOM 1330 N N . LYS A 1 174 ? -22.100 9.485 17.979 1.00 85.56 174 LYS A N 1
ATOM 1331 C CA . LYS A 1 174 ? -21.560 10.133 19.181 1.00 85.56 174 LYS A CA 1
ATOM 1332 C C . LYS A 1 174 ? -21.178 11.577 18.833 1.00 85.56 174 LYS A C 1
ATOM 1334 O O . LYS A 1 174 ? -20.441 11.784 17.864 1.00 85.56 174 LYS A O 1
ATOM 1339 N N . GLY A 1 175 ? -21.699 12.530 19.608 1.00 68.19 175 GLY A N 1
ATOM 1340 C CA . GLY A 1 175 ? -21.352 13.956 19.537 1.00 68.19 175 GLY A CA 1
ATOM 1341 C C . GLY A 1 175 ? -19.984 14.274 20.119 1.00 68.19 175 GLY A C 1
ATOM 1342 O O . GLY A 1 175 ? -19.519 13.503 20.989 1.00 68.19 175 GLY A O 1
#

pLDDT: mean 75.33, std 15.1, range [34.88, 95.94]

Mean predicted aligned error: 14.18 Å